Protein AF-A0A939GBF4-F1 (afdb_monomer)

Nearest PDB structures (foldseek):
  7jkl-assembly1_A  TM=5.976E-01  e=1.262E+00  Homo sapiens
  7jlg-assembly2_B  TM=5.966E-01  e=3.418E+00  Homo sapiens
  7jlg-assembly1_A  TM=5.815E-01  e=3.872E+00  Homo sapiens
  7jk1-assembly1_A  TM=5.984E-01  e=4.967E+00  Homo sapiens
  5l2x-assembly1_A  TM=5.940E-01  e=4.667E+00  Homo sapiens

Secondary structure (DSSP, 8-state):
--EEEEE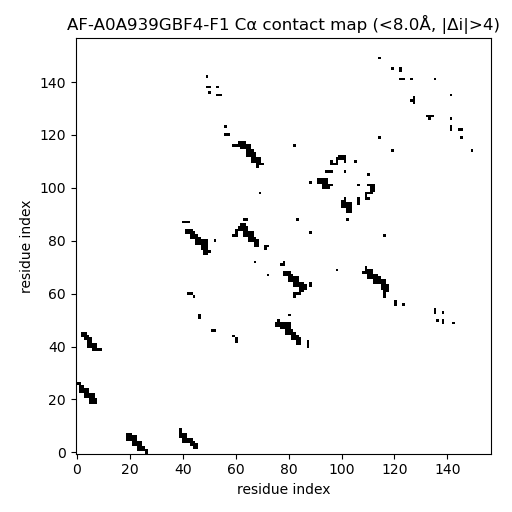--TT--S-SS--PEEEEE-GGG-SS------S-EE-EEEESSHHHHHHTGGGS-SSEEEEEEGGGTTSGGG--EEEEEHHHHHTSPEEEETTEEEEGGGTTTTEEEEEEHHHHHHHHHHHHHH-TT--TT-HHHHHHHHHHHHHHS----

Foldseek 3Di:
DKFWWWFFDPPPPDDPDGDIDTDTDDPPPPPPDDPPDPPGTWPKGKDQALLRCLVCLVVQAPQWFKKWQQVCPVVRRRIMMMTTHPVNQVPFDWDQEPQGIGGPVCRVSSIHTQGGSVVLSVLSCVCCVVCVPDDSVVSVVSVVSSVVCVVVVPPVD

Radius of gyration: 16.72 Å; Cα contacts (8 Å, |Δi|>4): 228; chains: 1; bounding box: 41×35×49 Å

Organism: NCBI:txid2817059

pLDDT: mean 74.26, std 24.25, range [24.97, 96.88]

InterPro domains:
  IPR056133 Domain of unknown function DUF7716 [PF24832] (51-155)

Sequence (157 aa):
MEYTYYLRNSDSQHRVGSIFTILTVLVAAINGAVVQFADNYLIMKRFNNFSSVLQDWESIPVPGRLYIQGDKKDGWQESVFWAVSSKEAKDALFVDGPYGSVPDFLKEERAKSFLETATFQDIIDNKLENNPQLSISEEAVFYNAVLYYLEQDDFED

Structure (mmCIF, N/CA/C/O backbone):
data_AF-A0A939GBF4-F1
#
_entry.id   AF-A0A939GBF4-F1
#
loop_
_atom_site.group_PDB
_atom_site.id
_atom_site.type_symbol
_atom_site.label_atom_id
_atom_site.label_alt_id
_atom_site.label_comp_id
_atom_site.label_asym_id
_atom_site.label_entity_id
_atom_site.label_seq_id
_atom_site.pdbx_PDB_ins_code
_atom_site.Cartn_x
_atom_site.Cartn_y
_atom_site.Cartn_z
_atom_site.occupancy
_atom_site.B_iso_or_equiv
_atom_site.auth_seq_id
_atom_site.auth_comp_id
_atom_site.auth_asym_id
_atom_site.auth_atom_id
_atom_site.pdbx_PDB_model_num
ATOM 1 N N . MET A 1 1 ? -16.815 -4.035 -9.257 1.00 36.22 1 MET A N 1
ATOM 2 C CA . MET A 1 1 ? -15.399 -3.707 -9.015 1.00 36.22 1 MET A CA 1
ATOM 3 C C . MET A 1 1 ? -14.634 -4.120 -10.264 1.00 36.22 1 MET A C 1
ATOM 5 O O . MET A 1 1 ? -14.861 -5.230 -10.721 1.00 36.22 1 MET A O 1
ATOM 9 N N . GLU A 1 2 ? -13.880 -3.223 -10.898 1.00 31.45 2 GLU A N 1
ATOM 10 C CA . GLU A 1 2 ? -13.077 -3.545 -12.090 1.00 31.45 2 GLU A CA 1
ATOM 11 C C . GLU A 1 2 ? -11.645 -3.860 -11.651 1.00 31.45 2 GLU A C 1
ATOM 13 O O . GLU A 1 2 ? -11.066 -3.107 -10.872 1.00 31.45 2 GLU A O 1
ATOM 18 N N . TYR A 1 3 ? -11.086 -4.968 -12.137 1.00 39.53 3 TYR A N 1
ATOM 19 C CA . TYR A 1 3 ? -9.692 -5.337 -11.903 1.00 39.53 3 TYR A CA 1
ATOM 20 C C . TYR A 1 3 ? -8.931 -5.213 -13.223 1.00 39.53 3 TYR A C 1
ATOM 22 O O . TYR A 1 3 ? -9.354 -5.761 -14.245 1.00 39.53 3 TYR A O 1
ATOM 30 N N . THR A 1 4 ? -7.817 -4.484 -13.200 1.00 39.69 4 THR A N 1
ATOM 31 C CA . THR A 1 4 ? -6.942 -4.318 -14.362 1.00 39.69 4 THR A CA 1
ATOM 32 C C . THR A 1 4 ? -5.772 -5.284 -14.247 1.00 39.69 4 THR A C 1
ATOM 34 O O . THR A 1 4 ? -4.901 -5.091 -13.402 1.00 39.69 4 THR A O 1
ATOM 37 N N . TYR A 1 5 ? -5.737 -6.298 -15.108 1.00 43.41 5 TYR A N 1
ATOM 38 C CA . TYR A 1 5 ? -4.624 -7.244 -15.199 1.00 43.41 5 TYR A CA 1
ATOM 39 C C . TYR A 1 5 ? -3.703 -6.858 -16.363 1.00 43.41 5 TYR A C 1
ATOM 41 O O . TYR A 1 5 ? -4.176 -6.443 -17.425 1.00 43.41 5 TYR A O 1
ATOM 49 N N . TYR A 1 6 ? -2.390 -7.018 -16.179 1.00 42.47 6 TYR A N 1
ATOM 50 C CA . TYR A 1 6 ? -1.385 -6.713 -17.202 1.00 42.47 6 TYR A CA 1
ATOM 51 C C . TYR A 1 6 ? -0.669 -7.998 -17.610 1.00 42.47 6 TYR A C 1
ATOM 53 O O . TYR A 1 6 ? -0.145 -8.730 -16.772 1.00 42.47 6 TYR A O 1
ATOM 61 N N . LEU A 1 7 ? -0.648 -8.286 -18.910 1.00 40.38 7 LEU A N 1
ATOM 62 C CA . LEU A 1 7 ? -0.010 -9.489 -19.445 1.00 40.38 7 LEU A CA 1
ATOM 63 C C . LEU A 1 7 ? 1.339 -9.137 -20.054 1.00 40.38 7 LEU A C 1
ATOM 65 O O . LEU A 1 7 ? 1.401 -8.324 -20.979 1.00 40.38 7 LEU A O 1
ATOM 69 N N . ARG A 1 8 ? 2.410 -9.780 -19.578 1.00 37.50 8 ARG A N 1
ATOM 70 C CA . ARG A 1 8 ? 3.714 -9.770 -20.246 1.00 37.50 8 ARG A CA 1
ATOM 71 C C . ARG A 1 8 ? 3.863 -11.072 -21.025 1.00 37.50 8 ARG A C 1
ATOM 73 O O . ARG A 1 8 ? 3.938 -12.145 -20.438 1.00 37.50 8 ARG A O 1
ATOM 80 N N . ASN A 1 9 ? 3.915 -10.982 -22.351 1.00 36.12 9 ASN A N 1
ATOM 81 C CA . ASN A 1 9 ? 4.211 -12.144 -23.183 1.00 36.12 9 ASN A CA 1
ATOM 82 C C . ASN A 1 9 ? 5.708 -12.480 -23.046 1.00 36.12 9 ASN A C 1
ATOM 84 O O . ASN A 1 9 ? 6.559 -11.654 -23.373 1.00 36.12 9 ASN A O 1
ATOM 88 N N . SER A 1 10 ? 6.031 -13.650 -22.497 1.00 37.19 10 SER A N 1
ATOM 89 C CA . SER A 1 10 ? 7.408 -14.066 -22.182 1.00 37.19 10 SER A CA 1
ATOM 90 C C . SER A 1 10 ? 8.164 -14.673 -23.371 1.00 37.19 10 SER A C 1
ATOM 92 O O . SER A 1 10 ? 9.370 -14.878 -23.265 1.00 37.19 10 SER A O 1
ATOM 94 N N . ASP A 1 11 ? 7.515 -14.873 -24.525 1.00 36.12 11 ASP A N 1
ATOM 95 C CA . ASP A 1 11 ? 8.136 -15.552 -25.675 1.00 36.12 11 ASP A CA 1
ATOM 96 C C . ASP A 1 11 ? 8.870 -14.638 -26.674 1.00 36.12 11 ASP A C 1
ATOM 98 O O . ASP A 1 11 ? 9.511 -15.124 -27.607 1.00 36.12 11 ASP A O 1
ATOM 102 N N . SER A 1 12 ? 8.864 -13.313 -26.509 1.00 37.47 12 SER A N 1
ATOM 103 C CA . SER A 1 12 ? 9.605 -12.421 -27.414 1.00 37.47 12 SER A CA 1
ATOM 104 C C . SER A 1 12 ? 10.963 -12.023 -26.835 1.00 37.47 12 SER A C 1
ATOM 106 O O . SER A 1 12 ? 11.168 -10.882 -26.424 1.00 37.47 12 SER A O 1
ATOM 108 N N . GLN A 1 13 ? 11.922 -12.952 -26.861 1.00 35.41 13 GLN A N 1
ATOM 109 C CA . GLN A 1 13 ? 13.336 -12.688 -26.547 1.00 35.41 13 GLN A CA 1
ATOM 110 C C . GLN A 1 13 ? 13.991 -11.631 -27.455 1.00 35.41 13 GLN A C 1
ATOM 112 O O . GLN A 1 13 ? 15.071 -11.152 -27.137 1.00 35.41 13 GLN A O 1
ATOM 117 N N . HIS A 1 14 ? 13.358 -11.185 -28.542 1.00 35.12 14 HIS A N 1
ATOM 118 C CA . HIS A 1 14 ? 13.847 -10.075 -29.358 1.00 35.12 14 HIS A CA 1
ATOM 119 C C . HIS A 1 14 ? 12.693 -9.175 -29.798 1.00 35.12 14 HIS A C 1
ATOM 121 O O . HIS A 1 14 ? 11.963 -9.533 -30.720 1.00 35.12 14 HIS A O 1
ATOM 127 N N . ARG A 1 15 ? 12.568 -7.993 -29.181 1.00 31.81 15 ARG A N 1
ATOM 128 C CA . ARG A 1 15 ? 12.315 -6.698 -29.845 1.00 31.81 15 ARG A CA 1
ATOM 129 C C . ARG A 1 15 ? 12.173 -5.584 -28.808 1.00 31.81 15 ARG A C 1
ATOM 131 O O . ARG A 1 15 ? 11.476 -5.714 -27.812 1.00 31.81 15 ARG A O 1
ATOM 138 N N . VAL A 1 16 ? 12.877 -4.492 -29.080 1.00 36.47 16 VAL A N 1
ATOM 139 C CA . VAL A 1 16 ? 12.806 -3.211 -28.376 1.00 36.47 16 VAL A CA 1
ATOM 140 C C . VAL A 1 16 ? 11.360 -2.702 -28.420 1.00 36.47 16 VAL A C 1
ATOM 142 O O . VAL A 1 16 ? 10.804 -2.562 -29.508 1.00 36.47 16 VAL A O 1
ATOM 145 N N . GLY A 1 17 ? 10.774 -2.441 -27.249 1.00 37.38 17 GLY A N 1
ATOM 146 C CA . GLY A 1 17 ? 9.418 -1.905 -27.083 1.00 37.38 17 GLY A CA 1
ATOM 147 C C . GLY A 1 17 ? 8.448 -2.913 -26.462 1.00 37.38 17 GLY A C 1
ATOM 148 O O . GLY A 1 17 ? 7.793 -3.671 -27.171 1.00 37.38 17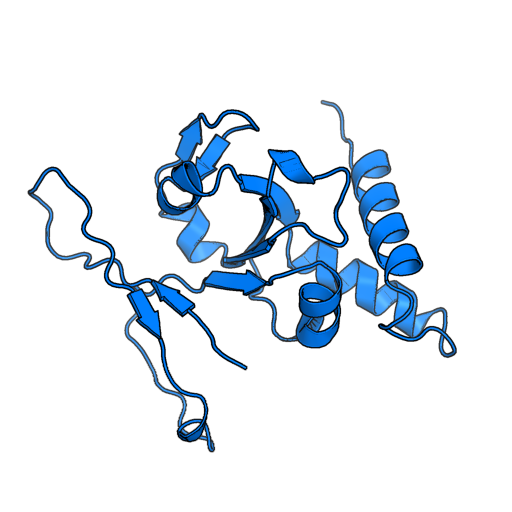 GLY A O 1
ATOM 149 N N . SER A 1 18 ? 8.340 -2.911 -25.132 1.00 37.00 18 SER A N 1
ATOM 150 C CA . SER A 1 18 ? 7.356 -3.710 -24.395 1.00 37.00 18 SER A CA 1
ATOM 151 C C . SER A 1 18 ? 5.947 -3.174 -24.666 1.00 37.00 18 SER A C 1
ATOM 153 O O . SER A 1 18 ? 5.582 -2.105 -24.183 1.00 37.00 18 SER A O 1
ATOM 155 N N . ILE A 1 19 ? 5.148 -3.896 -25.454 1.00 35.38 19 ILE A N 1
ATOM 156 C CA . ILE A 1 19 ? 3.727 -3.582 -25.648 1.00 35.38 19 ILE A CA 1
ATOM 157 C C . ILE A 1 19 ? 2.949 -4.251 -24.511 1.00 35.38 19 ILE A C 1
ATOM 159 O O . ILE A 1 19 ? 2.792 -5.471 -24.493 1.00 35.38 19 ILE A O 1
ATOM 163 N N . PHE A 1 20 ? 2.463 -3.456 -23.560 1.00 36.34 20 PHE A N 1
ATOM 164 C CA . PHE A 1 20 ? 1.531 -3.912 -22.531 1.00 36.34 20 PHE A CA 1
ATOM 165 C C . PHE A 1 20 ? 0.116 -3.948 -23.121 1.00 36.34 20 PHE A C 1
ATOM 167 O O . PHE A 1 20 ? -0.365 -2.943 -23.641 1.00 36.34 20 PHE A O 1
ATOM 174 N N . THR A 1 21 ? -0.562 -5.097 -23.054 1.00 36.19 21 THR A N 1
ATOM 175 C CA . THR A 1 21 ? -1.998 -5.180 -23.369 1.00 36.19 21 THR A CA 1
ATOM 176 C C . THR A 1 21 ? -2.777 -5.129 -22.061 1.00 36.19 21 THR A C 1
ATOM 178 O O . THR A 1 21 ? -2.602 -5.997 -21.206 1.00 36.19 21 THR A O 1
ATOM 181 N N . ILE A 1 22 ? -3.614 -4.103 -21.902 1.00 38.69 22 ILE A N 1
ATOM 182 C CA . ILE A 1 22 ? -4.530 -3.957 -20.768 1.00 38.69 22 ILE A CA 1
ATOM 183 C C . ILE A 1 22 ? -5.759 -4.824 -21.051 1.00 38.69 22 ILE A C 1
ATOM 185 O O . ILE A 1 22 ? -6.450 -4.593 -22.044 1.00 38.69 22 ILE A O 1
ATOM 189 N N . LEU A 1 23 ? -6.042 -5.811 -20.196 1.00 38.62 23 LEU A N 1
ATOM 190 C CA . LEU A 1 23 ? -7.295 -6.564 -20.250 1.00 38.62 23 LEU A CA 1
ATOM 191 C C . LEU A 1 23 ? -8.164 -6.171 -19.047 1.00 38.62 23 LEU A C 1
ATOM 193 O O . LEU A 1 23 ? -7.882 -6.551 -17.911 1.00 38.62 23 LEU A O 1
ATOM 197 N N . THR A 1 24 ? -9.227 -5.405 -19.295 1.00 37.38 24 THR A N 1
ATOM 198 C CA . THR A 1 24 ? -10.281 -5.145 -18.304 1.00 37.38 24 THR A CA 1
ATOM 199 C C . THR A 1 24 ? -11.251 -6.325 -18.324 1.00 37.38 24 THR A C 1
ATOM 201 O O . THR A 1 24 ? -11.947 -6.526 -19.319 1.00 37.38 24 THR A O 1
ATOM 204 N N . VAL A 1 25 ? -11.301 -7.132 -17.259 1.00 38.69 25 VAL A N 1
ATOM 205 C CA . VAL A 1 25 ? -12.256 -8.253 -17.163 1.00 38.69 25 VAL A CA 1
ATOM 206 C C . VAL A 1 25 ? -13.430 -7.864 -16.263 1.00 38.69 25 VAL A C 1
ATOM 208 O O . VAL A 1 25 ? -13.249 -7.481 -15.109 1.00 38.69 25 VAL A O 1
ATOM 211 N N . LEU A 1 26 ? -14.651 -7.977 -16.795 1.00 30.48 26 LEU A N 1
ATOM 212 C CA . LEU A 1 26 ? -15.905 -7.784 -16.061 1.00 30.48 26 LEU A CA 1
ATOM 213 C C . LEU A 1 26 ? -16.159 -8.974 -15.111 1.00 30.48 26 LEU A C 1
ATOM 215 O O . LEU A 1 26 ? -16.234 -10.122 -15.543 1.00 30.48 26 LEU A O 1
ATOM 219 N N . VAL A 1 27 ? -16.352 -8.683 -13.819 1.00 36.34 27 VAL A N 1
ATOM 220 C CA . VAL A 1 27 ? -16.465 -9.640 -12.687 1.00 36.34 27 VAL A CA 1
ATOM 221 C C . VAL A 1 27 ? -17.656 -10.616 -12.756 1.00 36.34 27 VAL A C 1
ATOM 223 O O . VAL A 1 27 ? -17.726 -11.559 -11.974 1.00 36.34 27 VAL A O 1
ATOM 226 N N . ALA A 1 28 ? -18.571 -10.492 -13.719 1.00 30.67 28 ALA A N 1
ATOM 227 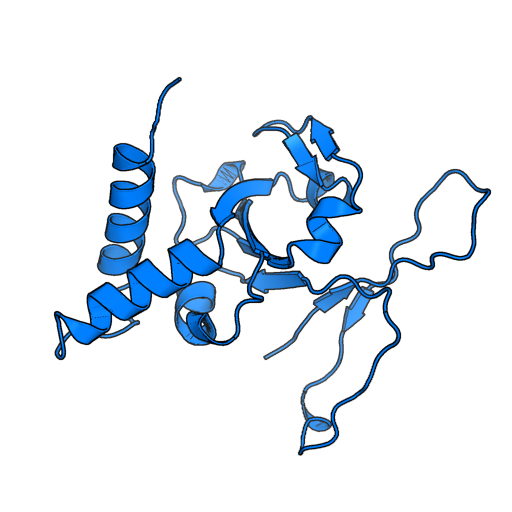C CA . ALA A 1 28 ? -19.750 -11.364 -13.796 1.00 30.67 28 ALA A CA 1
ATOM 228 C C . ALA A 1 28 ? -19.447 -12.862 -14.053 1.00 30.67 28 ALA A C 1
ATOM 230 O O . ALA A 1 28 ? -20.351 -13.684 -13.935 1.00 30.67 28 ALA A O 1
ATOM 231 N N . ALA A 1 29 ? -18.206 -13.243 -14.378 1.00 33.75 29 ALA A N 1
ATOM 232 C CA . ALA A 1 29 ? -17.833 -14.636 -14.646 1.00 33.75 29 ALA A CA 1
ATOM 233 C C . ALA A 1 29 ? -17.214 -15.389 -13.448 1.00 33.75 29 ALA A C 1
ATOM 235 O O . ALA A 1 29 ? -16.940 -16.582 -13.565 1.00 33.75 29 ALA A O 1
ATOM 236 N N . ILE A 1 30 ? -17.001 -14.745 -12.294 1.00 38.72 30 ILE A N 1
ATOM 237 C CA . ILE A 1 30 ? -16.259 -15.342 -11.165 1.00 38.72 30 ILE A CA 1
ATOM 238 C C . ILE A 1 30 ? -17.215 -16.018 -10.166 1.00 38.72 30 ILE A C 1
ATOM 240 O O . ILE A 1 30 ? -17.169 -15.778 -8.967 1.00 38.72 30 ILE A O 1
ATOM 244 N N . ASN A 1 31 ? -18.100 -16.887 -10.656 1.00 31.42 31 ASN A N 1
ATOM 245 C CA . ASN A 1 31 ? -18.803 -17.853 -9.806 1.00 31.42 31 ASN A CA 1
ATOM 246 C C . ASN A 1 31 ? -18.044 -19.187 -9.832 1.00 31.42 31 ASN A C 1
ATOM 248 O O . ASN A 1 31 ? -18.433 -20.133 -10.513 1.00 31.42 31 ASN A O 1
ATOM 252 N N . GLY A 1 32 ? -16.940 -19.249 -9.085 1.00 31.09 32 GLY A N 1
ATOM 253 C CA . GLY A 1 32 ? -16.358 -20.514 -8.618 1.00 31.09 32 GLY A CA 1
ATOM 254 C C . GLY A 1 32 ? -15.443 -21.289 -9.573 1.00 31.09 32 GLY A C 1
ATOM 255 O O . GLY A 1 32 ? -14.922 -22.325 -9.170 1.00 31.09 32 GLY A O 1
ATOM 256 N N . ALA A 1 33 ? -15.183 -20.817 -10.792 1.00 24.97 33 ALA A N 1
ATOM 257 C CA . ALA A 1 33 ? -14.165 -21.421 -11.648 1.00 24.97 33 ALA A CA 1
ATOM 258 C C . ALA A 1 33 ? -12.850 -20.655 -11.488 1.00 24.97 33 ALA A C 1
ATOM 260 O O . ALA A 1 33 ? -12.666 -19.584 -12.061 1.00 24.97 33 ALA A O 1
ATOM 261 N N . VAL A 1 34 ? -11.954 -21.221 -10.679 1.00 32.50 34 VAL A N 1
ATOM 262 C CA . VAL A 1 34 ? -10.519 -20.929 -10.682 1.00 32.50 34 VAL A CA 1
ATOM 263 C C . VAL A 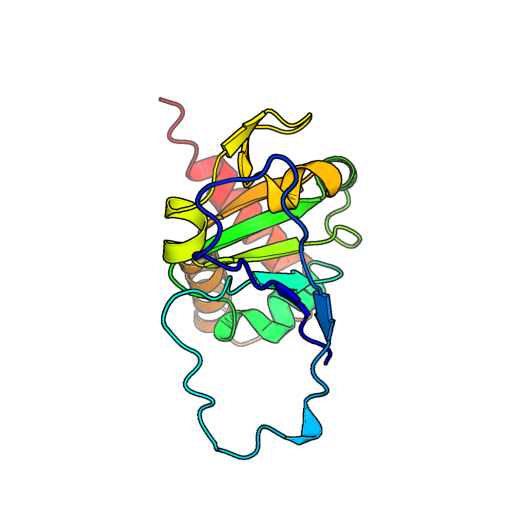1 34 ? -10.065 -20.855 -12.134 1.00 32.50 34 VAL A C 1
ATOM 265 O O . VAL A 1 34 ? -9.953 -21.884 -12.802 1.00 32.50 34 VAL A O 1
ATOM 268 N N . VAL A 1 35 ? -9.837 -19.650 -12.653 1.00 34.34 35 VAL A N 1
ATOM 269 C CA . VAL A 1 35 ? -9.181 -19.539 -13.946 1.00 34.34 35 VAL A CA 1
ATOM 270 C C . VAL A 1 35 ? -7.696 -19.674 -13.673 1.00 34.34 35 VAL A C 1
ATOM 272 O O . VAL A 1 35 ? -7.014 -18.745 -13.248 1.00 34.34 35 VAL A O 1
ATOM 275 N N . GLN A 1 36 ? -7.238 -20.910 -13.829 1.00 34.59 36 GLN A N 1
ATOM 276 C CA . GLN A 1 36 ? -5.843 -21.302 -13.802 1.00 34.59 36 GLN A CA 1
ATOM 277 C C . GLN A 1 36 ? -5.160 -20.665 -15.021 1.00 34.59 36 GLN A C 1
ATOM 279 O O . GLN A 1 36 ? -5.108 -21.248 -16.102 1.00 34.59 36 GLN A O 1
ATOM 284 N N . PHE A 1 37 ? -4.717 -19.418 -14.882 1.00 41.25 37 PHE A N 1
ATOM 285 C CA . PHE A 1 37 ? -3.901 -18.754 -15.892 1.00 41.25 37 PHE A CA 1
ATOM 286 C C . PHE A 1 37 ? -2.437 -19.157 -15.676 1.00 41.25 37 PHE A C 1
ATOM 288 O O . PHE A 1 37 ? -1.959 -19.171 -14.545 1.00 41.25 37 PHE A O 1
ATOM 295 N N . ALA A 1 38 ? -1.764 -19.553 -16.761 1.00 36.06 38 ALA A N 1
ATOM 296 C CA . ALA A 1 38 ? -0.383 -20.040 -16.790 1.00 36.06 38 ALA A CA 1
ATOM 297 C C . ALA A 1 38 ? 0.600 -19.134 -16.017 1.00 36.06 38 ALA A C 1
ATOM 299 O O . ALA A 1 38 ? 0.342 -17.950 -15.855 1.00 36.06 38 ALA A O 1
ATOM 300 N N . ASP A 1 39 ? 1.745 -19.671 -15.594 1.00 43.09 39 ASP A N 1
ATOM 301 C CA . ASP A 1 39 ? 2.665 -19.134 -14.571 1.00 43.09 39 ASP A CA 1
ATOM 302 C C . ASP A 1 39 ? 3.274 -17.716 -14.768 1.00 43.09 39 ASP A C 1
ATOM 304 O O . ASP A 1 39 ? 4.139 -17.332 -13.979 1.00 43.09 39 ASP A O 1
ATOM 308 N N . ASN A 1 40 ? 2.835 -16.920 -15.752 1.00 47.59 40 ASN A N 1
ATOM 309 C CA . ASN A 1 40 ? 3.503 -15.701 -16.241 1.00 47.59 40 ASN A CA 1
ATOM 310 C C . ASN A 1 40 ? 2.624 -14.422 -16.261 1.00 47.59 40 ASN A C 1
ATOM 312 O O . ASN A 1 40 ? 2.839 -13.541 -17.096 1.00 47.59 40 ASN A O 1
ATOM 316 N N . TYR A 1 41 ? 1.620 -14.296 -15.389 1.00 53.38 41 TYR A N 1
ATOM 317 C CA . TYR A 1 41 ? 0.733 -13.120 -15.341 1.00 53.38 41 TYR A CA 1
ATOM 318 C C . TYR A 1 41 ? 1.159 -12.165 -14.216 1.00 53.38 41 TYR A C 1
ATOM 320 O O . TYR A 1 41 ? 1.360 -12.609 -13.091 1.00 53.38 41 TYR A O 1
ATOM 328 N N . LEU A 1 42 ? 1.250 -10.854 -14.496 1.00 54.72 42 LEU A N 1
ATOM 329 C CA . LEU A 1 42 ? 1.429 -9.849 -13.443 1.00 54.72 42 LEU A CA 1
ATOM 330 C C . LEU A 1 42 ? 0.147 -9.791 -12.603 1.00 54.72 42 LEU A C 1
ATOM 332 O O . LEU A 1 42 ? -0.890 -9.345 -13.102 1.00 54.72 42 LEU A O 1
ATOM 336 N N . ILE A 1 43 ? 0.206 -10.188 -11.330 1.00 72.56 43 ILE A N 1
ATOM 337 C CA . ILE A 1 43 ? -0.874 -9.910 -10.380 1.00 72.56 43 ILE A CA 1
ATOM 338 C C . ILE A 1 43 ? -0.631 -8.507 -9.823 1.00 72.56 43 ILE A C 1
ATOM 340 O O . ILE A 1 43 ? 0.150 -8.295 -8.895 1.00 72.56 43 ILE A O 1
ATOM 344 N N . MET A 1 44 ? -1.301 -7.531 -10.433 1.00 81.44 44 MET A N 1
ATOM 345 C CA . MET A 1 44 ? -1.345 -6.160 -9.946 1.00 81.44 44 MET A CA 1
ATOM 346 C C . MET A 1 44 ? -2.790 -5.735 -9.721 1.00 81.44 44 MET A C 1
ATOM 348 O O . MET A 1 44 ? -3.655 -5.976 -10.561 1.00 81.44 44 MET A O 1
ATOM 352 N N . LYS A 1 45 ? -3.045 -5.062 -8.601 1.00 85.81 45 LYS A N 1
ATOM 353 C CA . LYS A 1 45 ? -4.338 -4.455 -8.293 1.00 85.81 45 LYS A CA 1
ATOM 354 C C . LYS A 1 45 ? -4.164 -2.958 -8.099 1.00 85.81 45 LYS A C 1
ATOM 356 O O . LYS A 1 45 ? -3.355 -2.533 -7.280 1.00 85.81 45 LYS A O 1
ATOM 361 N N . ARG A 1 46 ? -4.914 -2.166 -8.864 1.00 88.31 46 ARG A N 1
ATOM 362 C CA . ARG A 1 46 ? -4.928 -0.703 -8.766 1.00 88.31 46 ARG A CA 1
ATOM 363 C C . ARG A 1 46 ? -6.103 -0.249 -7.905 1.00 88.31 46 ARG A C 1
ATOM 365 O O . ARG A 1 46 ? -7.224 -0.713 -8.092 1.00 88.31 46 ARG A O 1
ATOM 372 N N . PHE A 1 47 ? -5.844 0.711 -7.034 1.00 89.88 47 PHE A N 1
ATOM 373 C CA . PHE A 1 47 ? -6.799 1.320 -6.118 1.00 89.88 47 PHE A CA 1
ATOM 374 C C . PHE A 1 47 ? -6.817 2.827 -6.345 1.00 89.88 47 PHE A C 1
ATOM 376 O O . PHE A 1 47 ? -5.773 3.438 -6.562 1.00 89.88 47 PHE A O 1
ATOM 383 N N . ASN A 1 48 ? -7.996 3.441 -6.318 1.00 89.50 48 ASN A N 1
ATOM 384 C CA . ASN A 1 48 ? -8.127 4.873 -6.610 1.00 89.50 48 ASN A CA 1
ATOM 385 C C . ASN A 1 48 ? -7.762 5.765 -5.417 1.00 89.50 48 ASN A C 1
ATOM 387 O O . ASN A 1 48 ? -7.538 6.956 -5.606 1.00 89.50 48 ASN A O 1
ATOM 391 N N . ASN A 1 49 ? -7.774 5.197 -4.213 1.00 90.62 49 ASN A N 1
ATOM 392 C CA . ASN A 1 49 ? -7.514 5.869 -2.946 1.00 90.62 49 ASN A CA 1
ATOM 393 C C . ASN A 1 49 ? -7.259 4.846 -1.837 1.00 90.62 49 ASN A C 1
ATOM 395 O O . ASN A 1 49 ? -7.530 3.652 -2.003 1.00 90.62 49 ASN A O 1
ATOM 399 N N . PHE A 1 50 ? -6.794 5.332 -0.688 1.00 94.94 50 PHE A N 1
ATOM 400 C CA . PHE A 1 50 ? -6.532 4.500 0.481 1.00 94.94 50 PHE A CA 1
ATOM 401 C C . PHE A 1 50 ? -7.785 3.782 1.003 1.00 94.94 50 PHE A C 1
ATOM 403 O O . PHE A 1 50 ? -7.701 2.608 1.344 1.00 94.94 50 PHE A O 1
ATOM 410 N N . SER A 1 51 ? -8.959 4.426 0.966 1.00 94.25 51 SER A N 1
ATOM 411 C CA . SER A 1 51 ? -10.247 3.798 1.308 1.00 94.25 51 SER A CA 1
ATOM 412 C C . SER A 1 51 ? -10.470 2.480 0.566 1.00 94.25 51 SER A C 1
ATOM 414 O O . SER A 1 51 ? -10.817 1.466 1.165 1.00 94.25 51 SER A O 1
ATOM 416 N N . SER A 1 52 ? -10.216 2.472 -0.747 1.00 92.88 52 SER A N 1
ATOM 417 C CA . SER A 1 52 ? -10.357 1.269 -1.569 1.00 92.88 52 SER A CA 1
ATOM 418 C C . SER A 1 52 ? -9.274 0.221 -1.303 1.00 92.88 52 SER A C 1
ATOM 420 O O . SER A 1 52 ? -9.543 -0.960 -1.486 1.00 92.88 52 SER A O 1
ATOM 422 N N . VAL A 1 53 ? -8.079 0.625 -0.849 1.00 94.19 53 VAL A N 1
ATOM 423 C CA . VAL A 1 53 ? -7.049 -0.319 -0.376 1.00 94.19 53 VAL A CA 1
ATOM 424 C C . VAL A 1 53 ? -7.522 -0.995 0.905 1.00 94.19 53 VAL A C 1
ATOM 426 O O . VAL A 1 53 ? -7.432 -2.215 1.006 1.00 94.19 53 VAL A O 1
ATOM 429 N N . LEU A 1 54 ? -8.053 -0.210 1.852 1.00 95.50 54 LEU A N 1
ATOM 430 C CA . LEU A 1 54 ? -8.616 -0.724 3.093 1.00 95.50 54 LEU A CA 1
ATOM 431 C C . LEU A 1 54 ? -9.764 -1.670 2.790 1.00 95.50 54 LEU A C 1
ATOM 433 O O . LEU A 1 54 ? -9.613 -2.837 3.058 1.00 95.50 54 LEU A O 1
ATOM 437 N N . GLN A 1 55 ? -10.851 -1.253 2.147 1.00 94.06 55 GLN A N 1
ATOM 438 C CA . GLN A 1 55 ? -12.033 -2.110 1.915 1.00 94.06 55 GLN A CA 1
ATOM 439 C C . GLN A 1 55 ? -11.740 -3.515 1.357 1.00 94.06 55 GLN A C 1
ATOM 441 O O . GLN A 1 55 ? -12.530 -4.431 1.561 1.00 94.06 55 GLN A O 1
ATOM 446 N N . ASP A 1 56 ? -10.605 -3.673 0.683 1.00 92.12 56 ASP A N 1
ATOM 447 C CA . ASP A 1 56 ? -10.165 -4.892 0.035 1.00 92.12 56 ASP A CA 1
ATOM 448 C C . ASP A 1 56 ? -8.871 -5.493 0.632 1.00 92.12 56 ASP A C 1
ATOM 450 O O . ASP A 1 56 ? -8.240 -6.312 -0.050 1.00 92.12 56 ASP A O 1
ATOM 454 N N . TRP A 1 57 ? -8.446 -5.105 1.847 1.00 93.44 57 TRP A N 1
ATOM 455 C CA . TRP A 1 57 ? -7.112 -5.419 2.396 1.00 93.44 57 TRP A CA 1
ATOM 456 C C . TRP A 1 57 ? -6.808 -6.923 2.391 1.00 93.44 57 TRP A C 1
ATOM 458 O O . TRP A 1 57 ? -5.720 -7.315 1.974 1.00 93.44 57 TRP A O 1
ATOM 468 N N . GLU A 1 58 ? -7.786 -7.770 2.722 1.00 90.62 58 GLU A N 1
ATOM 469 C CA . GLU A 1 58 ? -7.664 -9.241 2.730 1.00 90.62 58 GLU A CA 1
ATOM 470 C C . GLU A 1 58 ? -7.388 -9.836 1.338 1.00 90.62 58 GLU A C 1
ATOM 472 O O . GLU A 1 58 ? -6.788 -10.900 1.201 1.00 90.62 58 GLU A O 1
ATOM 477 N N . SER A 1 59 ? -7.824 -9.149 0.278 1.00 86.25 59 SER A N 1
ATOM 478 C CA . SER A 1 59 ? -7.675 -9.600 -1.114 1.00 86.25 59 SER A CA 1
ATOM 479 C C . SER A 1 59 ? -6.392 -9.103 -1.785 1.00 86.25 59 SER A C 1
ATOM 481 O O . SER A 1 59 ? -6.153 -9.391 -2.963 1.00 86.25 59 SER A O 1
ATOM 483 N N . ILE A 1 60 ? -5.590 -8.306 -1.077 1.00 87.69 60 ILE A N 1
ATOM 484 C CA . ILE A 1 60 ? -4.310 -7.808 -1.577 1.00 87.69 60 ILE A CA 1
ATOM 485 C C . ILE A 1 60 ? -3.353 -8.998 -1.762 1.00 87.69 60 ILE A C 1
ATOM 487 O O . ILE A 1 60 ? -3.270 -9.859 -0.888 1.00 87.69 60 ILE A O 1
ATOM 491 N N . PRO A 1 61 ? -2.618 -9.079 -2.888 1.00 83.75 61 PRO A N 1
ATOM 492 C CA . PRO A 1 61 ? -1.681 -10.170 -3.115 1.00 83.75 61 PRO A CA 1
ATOM 493 C C . PRO A 1 61 ? -0.576 -10.205 -2.052 1.00 83.75 61 PRO A C 1
ATOM 495 O O . PRO A 1 61 ? 0.143 -9.222 -1.855 1.00 83.75 61 PRO A O 1
ATOM 498 N N . VAL A 1 62 ? -0.398 -11.368 -1.426 1.00 84.19 62 VAL A N 1
ATOM 499 C CA . VAL A 1 62 ? 0.678 -11.656 -0.470 1.00 84.19 62 VAL A CA 1
ATOM 500 C C . VAL A 1 62 ? 1.433 -12.917 -0.921 1.00 84.19 62 VAL A C 1
ATOM 502 O O . VAL A 1 62 ? 0.794 -13.922 -1.237 1.00 84.19 62 VAL A O 1
ATOM 505 N N . PRO A 1 63 ? 2.780 -12.905 -0.961 1.00 89.62 63 PRO A N 1
ATOM 506 C CA . PRO A 1 63 ? 3.651 -11.761 -0.691 1.00 89.62 63 PRO A CA 1
ATOM 507 C C . PRO A 1 63 ? 3.583 -10.727 -1.827 1.00 89.62 63 PRO A C 1
ATOM 509 O O . PRO A 1 63 ? 3.302 -11.074 -2.978 1.00 89.62 63 PRO A O 1
ATOM 512 N N . GLY A 1 64 ? 3.839 -9.460 -1.513 1.00 90.62 64 GLY A N 1
ATOM 513 C CA . GLY A 1 64 ? 3.787 -8.359 -2.468 1.00 90.62 64 GLY A CA 1
ATOM 514 C C . GLY A 1 64 ? 4.226 -7.027 -1.877 1.00 90.62 64 GLY A C 1
ATOM 515 O O . GLY A 1 64 ? 4.555 -6.928 -0.701 1.00 90.62 64 GLY A O 1
ATOM 516 N N . ARG A 1 65 ? 4.189 -5.980 -2.701 1.00 92.75 65 ARG A N 1
ATOM 517 C CA . ARG A 1 65 ? 4.486 -4.601 -2.316 1.00 92.75 65 ARG A CA 1
ATOM 518 C C . ARG A 1 65 ? 3.382 -3.658 -2.779 1.00 92.75 65 ARG A C 1
ATOM 520 O O . ARG A 1 65 ? 2.900 -3.744 -3.910 1.00 92.75 65 ARG A O 1
ATOM 527 N N . LEU A 1 66 ? 2.995 -2.752 -1.891 1.00 94.69 66 LEU A N 1
ATOM 528 C CA . LEU A 1 66 ? 2.170 -1.593 -2.183 1.00 94.69 66 LEU A CA 1
ATOM 529 C C . LEU A 1 66 ? 3.043 -0.444 -2.673 1.00 94.69 66 LEU A C 1
ATOM 531 O O . LEU A 1 66 ? 4.097 -0.138 -2.111 1.00 94.69 66 LEU A O 1
ATOM 535 N N . TYR A 1 67 ? 2.546 0.231 -3.696 1.00 94.31 67 TYR A N 1
ATOM 536 C CA . TYR A 1 67 ? 3.073 1.473 -4.228 1.00 94.31 67 TYR A CA 1
ATOM 537 C C . TYR A 1 67 ? 1.998 2.551 -4.128 1.00 94.31 67 TYR A C 1
ATOM 539 O O . TYR A 1 67 ? 0.810 2.254 -4.251 1.00 94.31 67 TYR A O 1
ATOM 547 N N . ILE A 1 68 ? 2.422 3.796 -3.941 1.00 95.69 68 ILE A N 1
ATOM 548 C CA . ILE A 1 68 ? 1.569 4.986 -3.864 1.00 95.69 68 ILE A CA 1
ATOM 549 C C . ILE A 1 68 ? 1.969 5.980 -4.954 1.00 95.69 68 ILE A C 1
ATOM 551 O O . ILE A 1 68 ? 3.135 6.052 -5.342 1.00 95.69 68 ILE A O 1
ATOM 555 N N . GLN A 1 69 ? 1.020 6.765 -5.450 1.00 94.56 69 GLN A N 1
ATOM 556 C CA . GLN A 1 69 ? 1.294 7.856 -6.377 1.00 94.56 69 GLN A CA 1
ATOM 557 C C . GLN A 1 69 ? 2.212 8.898 -5.712 1.00 94.56 69 GLN A C 1
ATOM 559 O O . GLN A 1 69 ? 1.835 9.556 -4.741 1.00 94.56 69 GLN A O 1
ATOM 564 N N . GLY A 1 70 ? 3.433 9.052 -6.229 1.00 88.81 70 GLY A N 1
ATOM 565 C CA . GLY A 1 70 ? 4.505 9.759 -5.529 1.00 88.81 70 GLY A CA 1
ATOM 566 C C . GLY A 1 70 ? 4.270 11.260 -5.358 1.00 88.81 70 GLY A C 1
ATOM 567 O O . GLY A 1 70 ? 4.582 11.806 -4.300 1.00 88.81 70 GLY A O 1
ATOM 568 N N . ASP A 1 71 ? 3.670 11.928 -6.347 1.00 88.31 71 ASP A N 1
ATOM 569 C CA . ASP A 1 71 ? 3.327 13.357 -6.286 1.00 88.31 71 ASP A CA 1
ATOM 570 C C . ASP A 1 71 ? 2.180 13.665 -5.320 1.00 88.31 71 ASP A C 1
ATOM 572 O O . ASP A 1 71 ? 2.042 14.805 -4.878 1.00 88.31 71 ASP A O 1
ATOM 576 N N . LYS A 1 72 ? 1.387 12.653 -4.961 1.00 86.94 72 LYS A N 1
ATOM 577 C CA . LYS A 1 72 ? 0.244 12.788 -4.059 1.00 86.94 72 LYS A CA 1
ATOM 578 C C . LYS A 1 72 ? 0.441 12.119 -2.707 1.00 86.94 72 LYS A C 1
ATOM 580 O O . LYS A 1 72 ? -0.492 12.139 -1.918 1.00 86.94 72 LYS A O 1
ATOM 585 N N . LYS A 1 73 ? 1.631 11.599 -2.389 1.00 82.25 73 LYS A N 1
ATOM 586 C CA . LYS A 1 73 ? 1.869 10.818 -1.160 1.00 82.25 73 LYS A CA 1
ATOM 587 C C . LYS A 1 73 ? 1.362 11.490 0.130 1.00 82.25 73 LYS A C 1
ATOM 589 O O . LYS A 1 73 ? 0.894 10.807 1.031 1.00 82.25 73 LYS A O 1
ATOM 594 N N . ASP A 1 74 ? 1.437 12.821 0.205 1.00 84.62 74 ASP A N 1
ATOM 595 C CA . ASP A 1 74 ? 1.002 13.599 1.374 1.00 84.62 74 ASP A CA 1
ATOM 596 C C . ASP A 1 74 ? -0.522 13.865 1.368 1.00 84.62 74 ASP A C 1
ATOM 598 O O . ASP A 1 74 ? -1.114 14.117 2.413 1.00 84.62 74 ASP A O 1
ATOM 602 N N . GLY A 1 75 ? -1.170 13.745 0.204 1.00 88.94 75 GLY A N 1
ATOM 603 C CA . GLY A 1 75 ? -2.622 13.697 -0.007 1.00 88.94 75 GLY A CA 1
ATOM 604 C C . GLY A 1 75 ? -3.100 12.268 -0.291 1.00 88.94 75 GLY A C 1
ATOM 605 O O . GLY A 1 75 ? -3.692 11.980 -1.335 1.00 88.94 75 GLY A O 1
ATOM 606 N N . TRP A 1 76 ? -2.794 11.347 0.621 1.00 87.06 76 TRP A N 1
ATOM 607 C CA . TRP A 1 76 ? -3.055 9.907 0.497 1.00 87.06 76 TRP A CA 1
ATOM 608 C C . TRP A 1 76 ? -4.529 9.549 0.253 1.00 87.06 76 TRP A C 1
ATOM 610 O O . TRP A 1 76 ? -4.820 8.535 -0.383 1.00 87.06 76 TRP A O 1
ATOM 620 N N . GLN A 1 77 ? -5.464 10.400 0.684 1.00 91.25 77 GLN A N 1
ATOM 621 C CA . GLN A 1 77 ? -6.904 10.233 0.458 1.00 91.25 77 GLN A CA 1
ATOM 622 C C . GLN A 1 77 ? -7.266 10.233 -1.034 1.00 91.25 77 GLN A C 1
ATOM 624 O O . GLN A 1 77 ? -8.251 9.621 -1.435 1.00 91.25 77 GLN A O 1
ATOM 629 N N . GLU A 1 78 ? -6.469 10.908 -1.863 1.00 89.44 78 GLU A N 1
ATOM 630 C CA . GLU A 1 78 ? -6.678 11.032 -3.311 1.00 89.44 78 GLU A CA 1
ATOM 631 C C . GLU A 1 78 ? -5.565 10.360 -4.129 1.00 89.44 78 GLU A C 1
ATOM 633 O O . GLU A 1 78 ? -5.503 10.508 -5.356 1.00 89.44 78 GLU A O 1
ATOM 638 N N . SER A 1 79 ? -4.650 9.665 -3.451 1.00 93.56 79 SER A N 1
ATOM 639 C CA . SER A 1 79 ? -3.538 8.973 -4.090 1.00 93.56 79 SER A CA 1
ATOM 640 C C . SER A 1 79 ? -3.985 7.661 -4.699 1.00 93.56 79 SER A C 1
ATOM 642 O O . SER A 1 79 ? -4.671 6.867 -4.064 1.00 93.56 79 SER A O 1
ATOM 644 N N . VAL A 1 80 ? -3.517 7.383 -5.909 1.00 93.50 80 VAL A N 1
ATOM 645 C CA . VAL A 1 80 ? -3.644 6.050 -6.495 1.00 93.50 80 VAL A CA 1
ATOM 646 C C . VAL A 1 80 ? -2.654 5.106 -5.813 1.00 93.50 80 VAL A C 1
ATOM 648 O O . VAL A 1 80 ? -1.525 5.502 -5.513 1.00 93.50 80 VAL A O 1
ATOM 651 N N . PHE A 1 81 ? -3.070 3.861 -5.589 1.00 94.31 81 PHE A N 1
ATOM 652 C CA . PHE A 1 81 ? -2.204 2.800 -5.082 1.00 94.31 81 PHE A CA 1
ATOM 653 C C . PHE A 1 81 ? -2.161 1.614 -6.041 1.00 94.31 81 PHE A C 1
ATOM 655 O O . PHE A 1 81 ? -3.118 1.345 -6.772 1.00 94.31 81 PHE A O 1
ATOM 662 N N . TRP A 1 82 ? -1.062 0.868 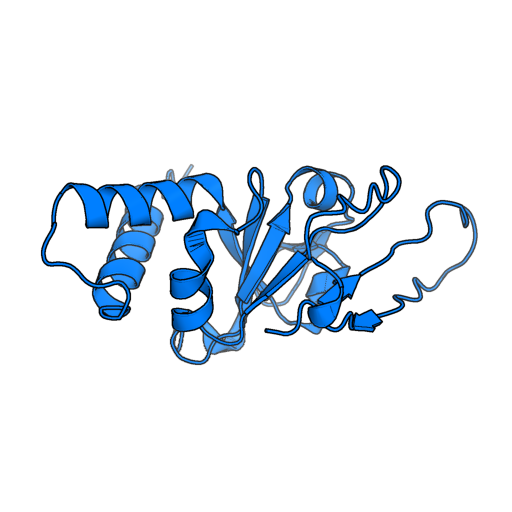-5.990 1.00 93.56 82 TRP A N 1
ATOM 663 C CA . TRP A 1 82 ? -0.883 -0.384 -6.717 1.00 93.56 82 TRP A CA 1
ATOM 664 C C . TRP A 1 82 ? -0.349 -1.449 -5.770 1.00 93.56 82 TRP A C 1
ATOM 666 O O . TRP A 1 82 ? 0.713 -1.267 -5.185 1.00 93.56 82 TRP A O 1
ATOM 676 N N . ALA A 1 83 ? -1.058 -2.564 -5.632 1.00 90.44 83 ALA A N 1
ATOM 677 C CA . ALA A 1 83 ? -0.529 -3.766 -5.002 1.00 90.44 83 ALA A CA 1
ATOM 678 C C . ALA A 1 83 ? 0.038 -4.684 -6.076 1.00 90.44 83 ALA A C 1
ATOM 680 O O . ALA A 1 83 ? -0.686 -5.053 -6.999 1.00 90.44 83 ALA A O 1
ATOM 681 N N . VAL A 1 84 ? 1.305 -5.056 -5.947 1.00 87.06 84 VAL A N 1
ATOM 682 C CA . VAL A 1 84 ? 2.015 -5.940 -6.875 1.00 87.06 84 VAL A CA 1
ATOM 683 C C . VAL A 1 84 ? 2.521 -7.141 -6.094 1.00 87.06 84 VAL A C 1
ATOM 685 O O . VAL A 1 84 ? 3.194 -6.970 -5.083 1.00 87.06 84 VAL A O 1
ATOM 688 N N . SER A 1 85 ? 2.235 -8.355 -6.542 1.00 84.94 85 SER A N 1
ATOM 689 C CA . SER A 1 85 ? 2.773 -9.571 -5.923 1.00 84.94 85 SER A CA 1
ATOM 690 C C . SER A 1 85 ? 4.301 -9.692 -6.073 1.00 84.94 85 SER A C 1
ATOM 692 O O . SER A 1 85 ? 4.905 -9.234 -7.045 1.00 84.94 85 SER A O 1
ATOM 694 N N . SER A 1 86 ? 4.967 -10.321 -5.099 1.00 80.94 86 SER A N 1
ATOM 695 C CA . SER A 1 86 ? 6.435 -10.335 -5.021 1.00 80.94 86 SER A CA 1
ATOM 696 C C . SER A 1 86 ? 7.104 -11.191 -6.087 1.00 80.94 86 SER A C 1
ATOM 698 O O . SER A 1 86 ? 8.241 -10.897 -6.441 1.00 80.94 86 SER A O 1
ATOM 700 N N . LYS A 1 87 ? 6.469 -12.265 -6.574 1.00 71.75 87 LYS A N 1
ATOM 701 C CA . LYS A 1 87 ? 7.044 -13.086 -7.657 1.00 71.75 87 LYS A CA 1
ATOM 702 C C . LYS A 1 87 ? 7.258 -12.212 -8.897 1.00 71.75 87 LYS A C 1
ATOM 704 O O . LYS A 1 87 ? 8.328 -12.196 -9.487 1.00 71.75 87 LYS A O 1
ATOM 709 N N . GLU A 1 88 ? 6.280 -11.382 -9.192 1.00 65.62 88 GLU A N 1
ATOM 710 C CA . GLU A 1 88 ? 6.235 -10.518 -10.352 1.00 65.62 88 GLU A CA 1
ATOM 711 C C . GLU A 1 88 ? 7.108 -9.272 -10.163 1.00 65.62 88 GLU A C 1
ATOM 713 O O . GLU A 1 88 ? 7.744 -8.820 -11.113 1.00 65.62 88 GLU A O 1
ATOM 718 N N . ALA A 1 89 ? 7.197 -8.745 -8.936 1.00 68.50 89 ALA A N 1
ATOM 719 C CA . ALA A 1 89 ? 8.153 -7.692 -8.604 1.00 68.50 89 ALA A CA 1
ATOM 720 C C . ALA A 1 89 ? 9.610 -8.172 -8.747 1.00 68.50 89 ALA A C 1
ATOM 722 O O . ALA A 1 89 ? 10.446 -7.413 -9.223 1.00 68.50 89 ALA A O 1
ATOM 723 N N . LYS A 1 90 ? 9.922 -9.426 -8.388 1.00 71.56 90 LYS A N 1
ATOM 724 C CA . LYS A 1 90 ? 11.277 -10.002 -8.516 1.00 71.56 90 LYS A CA 1
ATOM 725 C C . LYS A 1 90 ? 11.736 -10.145 -9.967 1.00 71.56 90 LYS A C 1
ATOM 727 O O . LYS A 1 90 ? 12.913 -9.942 -10.245 1.00 71.56 90 LYS A O 1
ATOM 732 N N . ASP A 1 91 ? 10.816 -10.458 -10.875 1.00 70.06 91 ASP A N 1
ATOM 733 C CA . ASP A 1 91 ? 11.114 -10.648 -12.301 1.00 70.06 91 ASP A CA 1
ATOM 734 C C . ASP A 1 91 ? 11.051 -9.336 -13.115 1.00 70.06 91 ASP A C 1
ATOM 736 O O . ASP A 1 91 ? 11.271 -9.320 -14.336 1.00 70.06 91 ASP A O 1
ATOM 740 N N . ALA A 1 92 ? 10.726 -8.218 -12.459 1.00 71.56 92 ALA A N 1
ATOM 741 C CA . ALA A 1 92 ? 10.650 -6.908 -13.082 1.00 71.56 92 ALA A CA 1
ATOM 742 C C . ALA A 1 92 ? 12.028 -6.240 -13.186 1.00 71.56 92 ALA A C 1
ATOM 744 O O . ALA A 1 92 ? 12.872 -6.333 -12.297 1.00 71.56 92 ALA A O 1
ATOM 745 N N . LEU A 1 93 ? 12.234 -5.492 -14.272 1.00 79.19 93 LEU A N 1
ATOM 746 C CA . LEU A 1 93 ? 13.336 -4.538 -14.347 1.00 79.19 93 LEU A CA 1
ATOM 747 C C . LEU A 1 93 ? 12.975 -3.323 -13.494 1.00 79.19 93 LEU A C 1
ATOM 749 O O . LEU A 1 93 ? 11.912 -2.734 -13.691 1.00 79.19 93 LEU A O 1
ATOM 753 N N . PHE A 1 94 ? 13.857 -2.956 -12.569 1.00 85.06 94 PHE A N 1
ATOM 754 C CA . PHE A 1 94 ? 13.726 -1.731 -11.790 1.00 85.06 94 PHE A CA 1
ATOM 755 C C . PHE A 1 94 ? 14.405 -0.574 -12.512 1.00 85.06 94 PHE A C 1
ATOM 757 O O . PHE A 1 94 ? 15.487 -0.725 -13.085 1.00 85.06 94 PHE A O 1
ATOM 764 N N . VAL A 1 95 ? 13.752 0.580 -12.487 1.00 86.12 95 VAL A N 1
ATOM 765 C CA . VAL A 1 95 ? 14.220 1.818 -13.107 1.00 86.12 95 VAL A CA 1
ATOM 766 C C . VAL A 1 95 ? 14.078 2.961 -12.116 1.00 86.12 95 VAL A C 1
ATOM 768 O O . VAL A 1 95 ? 13.157 2.979 -11.296 1.00 86.12 95 VAL A O 1
ATOM 771 N N . ASP A 1 96 ? 14.976 3.936 -12.205 1.00 92.00 96 ASP A N 1
ATOM 772 C CA . ASP A 1 96 ? 14.904 5.123 -11.362 1.00 92.00 96 ASP A CA 1
ATOM 773 C C . ASP A 1 96 ? 13.788 6.053 -11.844 1.00 92.00 96 ASP A C 1
ATOM 775 O O . ASP A 1 96 ? 13.766 6.508 -12.993 1.00 92.00 96 ASP A O 1
ATOM 779 N N . GLY A 1 97 ? 12.845 6.327 -10.946 1.00 85.12 97 GLY A N 1
ATOM 780 C CA . GLY A 1 97 ? 11.799 7.322 -11.113 1.00 85.12 97 GLY A CA 1
ATOM 781 C C . GLY A 1 97 ? 12.045 8.563 -10.247 1.00 85.12 97 GLY A C 1
ATOM 782 O O . GLY A 1 97 ? 12.920 8.575 -9.380 1.00 85.12 97 GLY A O 1
ATOM 783 N N . PRO A 1 98 ? 11.231 9.620 -10.417 1.00 89.56 98 PRO A N 1
ATOM 784 C CA . PRO A 1 98 ? 11.359 10.859 -9.645 1.00 89.56 98 PRO A CA 1
ATOM 785 C C . PRO A 1 98 ? 11.133 10.688 -8.132 1.00 89.56 98 PRO A C 1
ATOM 787 O O . PRO A 1 98 ? 11.480 11.584 -7.368 1.00 89.56 98 PRO A O 1
ATOM 790 N N . TYR A 1 99 ? 10.552 9.563 -7.702 1.00 91.19 99 TYR A N 1
ATOM 791 C CA . TYR A 1 99 ? 10.238 9.270 -6.299 1.00 91.19 99 TYR A CA 1
ATOM 792 C C . TYR A 1 99 ? 10.965 8.031 -5.755 1.00 91.19 99 TYR A C 1
ATOM 794 O O . TYR A 1 99 ? 10.643 7.573 -4.660 1.00 91.19 99 TYR A O 1
ATOM 802 N N . GLY A 1 100 ? 11.938 7.504 -6.503 1.00 90.06 100 GLY A N 1
ATOM 803 C CA . GLY A 1 100 ? 12.705 6.309 -6.155 1.00 90.06 100 GLY A CA 1
ATOM 804 C C . GLY A 1 100 ? 12.666 5.239 -7.244 1.00 90.06 100 GLY A C 1
ATOM 805 O O . GLY A 1 100 ? 12.025 5.407 -8.284 1.00 90.06 100 GLY A O 1
ATOM 806 N N . SER A 1 101 ? 13.374 4.138 -6.996 1.00 91.00 101 SER A N 1
ATOM 807 C CA . SER A 1 101 ? 13.408 2.997 -7.909 1.00 91.00 101 SER A CA 1
ATOM 808 C C . SER A 1 101 ? 12.096 2.213 -7.851 1.00 91.00 101 SER A C 1
ATOM 810 O O . SER A 1 101 ? 11.595 1.896 -6.767 1.00 91.00 101 SER A O 1
ATOM 812 N N . VAL A 1 102 ? 11.528 1.904 -9.014 1.00 89.50 102 VAL A N 1
ATOM 813 C CA . VAL A 1 102 ? 10.258 1.176 -9.158 1.00 89.50 102 VAL A CA 1
ATOM 814 C C . VAL A 1 102 ? 10.334 0.183 -10.318 1.00 89.50 102 VAL A C 1
ATOM 816 O O . VAL A 1 102 ? 11.180 0.344 -11.199 1.00 89.50 102 VAL A O 1
ATOM 819 N N . PRO A 1 103 ? 9.453 -0.831 -10.368 1.00 84.38 103 PRO A N 1
ATOM 820 C CA . PRO A 1 103 ? 9.290 -1.652 -11.562 1.00 84.38 103 PRO A CA 1
ATOM 821 C C . PRO A 1 103 ? 8.991 -0.791 -12.798 1.00 84.38 103 PRO A C 1
ATOM 823 O O . PRO A 1 103 ? 8.182 0.133 -12.723 1.00 84.38 103 PRO A O 1
ATOM 826 N N . ASP A 1 104 ? 9.594 -1.115 -13.943 1.00 79.56 104 ASP A N 1
ATOM 827 C CA . ASP A 1 104 ? 9.478 -0.347 -15.197 1.00 79.56 104 ASP A CA 1
ATOM 828 C C . ASP A 1 104 ? 8.020 -0.080 -15.613 1.00 79.56 104 ASP A C 1
ATOM 830 O O . ASP A 1 104 ? 7.678 1.012 -16.060 1.00 79.56 104 ASP A O 1
ATOM 834 N N . PHE A 1 105 ? 7.113 -1.028 -15.360 1.00 80.56 105 PHE A N 1
ATOM 835 C CA . PHE A 1 105 ? 5.686 -0.870 -15.660 1.00 80.56 105 PHE A CA 1
ATOM 836 C C . PHE A 1 105 ? 4.951 0.154 -14.769 1.00 80.56 105 PHE A C 1
ATOM 838 O O . PHE A 1 105 ? 3.828 0.527 -15.094 1.00 80.56 105 PHE A O 1
ATOM 845 N N . LEU A 1 106 ? 5.557 0.621 -13.670 1.00 84.31 106 LEU A N 1
ATOM 846 C CA . LEU A 1 106 ? 5.046 1.702 -12.810 1.00 84.31 106 LEU A CA 1
ATOM 847 C C . LEU A 1 106 ? 5.767 3.040 -13.032 1.00 84.31 106 LEU A C 1
ATOM 849 O O . LEU A 1 106 ? 5.440 4.033 -12.379 1.00 84.31 106 LEU A O 1
ATOM 853 N N . LYS A 1 107 ? 6.744 3.096 -13.942 1.00 82.31 107 LYS A N 1
ATOM 854 C CA . LYS A 1 107 ? 7.556 4.293 -14.180 1.00 82.31 107 LYS A CA 1
ATOM 855 C C . LYS A 1 107 ? 6.710 5.507 -14.574 1.00 82.31 107 LYS A C 1
ATOM 857 O O . LYS A 1 107 ? 6.864 6.584 -13.998 1.00 82.31 107 LYS A O 1
ATOM 862 N N . GLU A 1 108 ? 5.806 5.328 -15.536 1.00 82.94 108 GLU A N 1
ATOM 863 C CA . GLU A 1 108 ? 4.949 6.408 -16.051 1.00 82.94 108 GLU A CA 1
ATOM 864 C C . GLU A 1 108 ? 3.846 6.807 -15.056 1.00 82.94 108 GLU A C 1
ATOM 866 O O . GLU A 1 108 ? 3.353 7.931 -15.088 1.00 82.94 108 GLU A O 1
ATOM 871 N N . GLU A 1 109 ? 3.529 5.927 -14.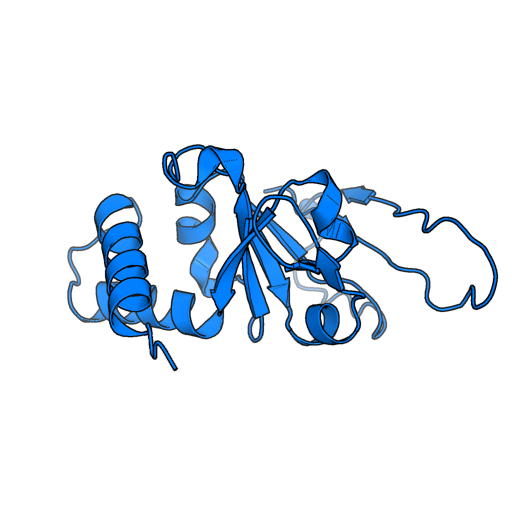103 1.00 84.88 109 GLU A N 1
ATOM 872 C CA . GLU A 1 109 ? 2.576 6.187 -13.017 1.00 84.88 109 GLU A CA 1
ATOM 873 C C . GLU A 1 109 ? 3.172 7.060 -11.900 1.00 84.88 109 GLU A C 1
ATOM 875 O O . GLU A 1 109 ? 2.489 7.389 -10.928 1.00 84.88 109 GLU A O 1
ATOM 880 N N . ARG A 1 110 ? 4.459 7.433 -12.015 1.00 89.75 110 ARG A N 1
ATOM 881 C CA . ARG A 1 110 ? 5.196 8.220 -11.012 1.00 89.75 110 ARG A CA 1
ATOM 882 C C . ARG A 1 110 ? 5.059 7.625 -9.604 1.00 89.75 110 ARG A C 1
ATOM 884 O O . ARG A 1 110 ? 4.951 8.351 -8.613 1.00 89.75 110 ARG A O 1
ATOM 891 N N . ALA A 1 111 ? 5.031 6.300 -9.527 1.00 91.31 111 ALA A N 1
ATOM 892 C CA . ALA A 1 111 ? 4.818 5.582 -8.285 1.00 91.31 111 ALA A CA 1
ATOM 893 C C . ALA A 1 111 ? 6.021 5.716 -7.337 1.00 91.31 111 ALA A C 1
ATOM 895 O O . ALA A 1 111 ? 7.159 5.946 -7.753 1.00 91.31 111 ALA A O 1
ATOM 896 N N . LYS A 1 112 ? 5.759 5.529 -6.047 1.00 93.56 112 LYS A N 1
ATOM 897 C CA . LYS A 1 112 ? 6.739 5.398 -4.973 1.00 93.56 112 LYS A CA 1
ATOM 898 C C . LYS A 1 112 ? 6.452 4.105 -4.215 1.00 93.56 112 LYS A C 1
ATOM 900 O O . LYS A 1 112 ? 5.292 3.792 -3.958 1.00 93.56 112 LYS A O 1
ATOM 905 N N . SER A 1 113 ? 7.496 3.368 -3.840 1.00 92.38 113 SER A N 1
ATOM 906 C CA . SER A 1 113 ? 7.356 2.245 -2.905 1.00 92.38 113 SER A CA 1
ATOM 907 C C . SER A 1 113 ? 6.718 2.717 -1.597 1.00 92.38 113 SER A C 1
ATOM 909 O O . SER A 1 113 ? 7.162 3.718 -1.035 1.00 92.38 113 SER A O 1
ATOM 911 N N . PHE A 1 114 ? 5.707 1.996 -1.116 1.00 93.69 114 PHE A N 1
ATOM 912 C CA . PHE A 1 114 ? 4.977 2.353 0.097 1.00 93.69 114 PHE A CA 1
ATOM 913 C C . PHE A 1 114 ? 5.243 1.366 1.235 1.00 93.69 114 PHE A C 1
ATOM 915 O O . PHE A 1 114 ? 5.936 1.729 2.175 1.00 93.69 114 PHE A O 1
ATOM 922 N N . LEU A 1 115 ? 4.751 0.128 1.140 1.00 94.12 115 LEU A N 1
ATOM 923 C CA . LEU A 1 115 ? 4.870 -0.874 2.207 1.00 94.12 115 LEU A CA 1
ATOM 924 C C . LEU A 1 115 ? 4.762 -2.296 1.633 1.00 94.12 115 LEU A C 1
ATOM 926 O O . LEU A 1 115 ? 4.120 -2.494 0.604 1.00 94.12 115 LEU A O 1
ATOM 930 N N . GLU A 1 116 ? 5.356 -3.296 2.279 1.00 93.81 116 GLU A N 1
ATOM 931 C CA . GLU A 1 116 ? 5.081 -4.707 1.965 1.00 93.81 116 GLU A CA 1
ATOM 932 C C . GLU A 1 116 ? 3.610 -5.059 2.258 1.00 93.81 116 GLU A C 1
ATOM 934 O O . GLU A 1 116 ? 3.024 -4.600 3.238 1.00 93.81 116 GLU A O 1
ATOM 939 N N . THR A 1 117 ? 2.986 -5.878 1.410 1.00 93.56 117 THR A N 1
ATOM 940 C CA . THR A 1 117 ? 1.552 -6.193 1.528 1.00 93.56 117 THR A CA 1
ATOM 941 C C . THR A 1 117 ? 1.232 -7.037 2.758 1.00 93.56 117 THR A C 1
ATOM 943 O O . THR A 1 117 ? 0.181 -6.831 3.356 1.00 93.56 117 THR A O 1
ATOM 946 N N . ALA A 1 118 ? 2.138 -7.937 3.158 1.00 93.50 118 ALA A N 1
ATOM 947 C CA . ALA A 1 118 ? 1.998 -8.730 4.382 1.00 93.50 118 ALA A CA 1
ATOM 948 C C . ALA A 1 118 ? 1.960 -7.822 5.618 1.00 93.50 118 ALA A C 1
ATOM 950 O O . ALA A 1 118 ? 1.009 -7.855 6.386 1.00 93.50 118 ALA A O 1
ATOM 951 N N . THR A 1 119 ? 2.940 -6.924 5.733 1.00 94.81 119 THR A N 1
ATOM 952 C CA . THR A 1 119 ? 3.006 -5.935 6.811 1.00 94.81 119 THR A CA 1
ATOM 953 C C . THR A 1 119 ? 1.785 -5.024 6.827 1.00 94.81 119 THR A C 1
ATOM 955 O O . THR A 1 119 ? 1.258 -4.713 7.890 1.00 94.81 119 THR A O 1
ATOM 958 N N . PHE A 1 120 ? 1.309 -4.597 5.654 1.00 96.19 120 PHE A N 1
ATOM 959 C CA . PHE A 1 120 ? 0.079 -3.820 5.569 1.00 96.19 120 PHE A CA 1
ATOM 960 C C . PHE A 1 120 ? -1.106 -4.586 6.167 1.00 96.19 120 PHE A C 1
ATOM 962 O O . PHE A 1 120 ? -1.782 -4.034 7.029 1.00 96.19 120 PHE A O 1
ATOM 969 N N . GLN A 1 121 ? -1.331 -5.841 5.756 1.00 95.94 121 GLN A N 1
ATOM 970 C CA . GLN A 1 121 ? -2.413 -6.673 6.298 1.00 95.94 121 GLN A CA 1
ATOM 971 C C . GLN A 1 121 ? -2.279 -6.857 7.812 1.00 95.94 121 GLN A C 1
ATOM 973 O O . GLN A 1 121 ? -3.234 -6.569 8.528 1.00 95.94 121 GLN A O 1
ATOM 978 N N . ASP A 1 122 ? -1.084 -7.193 8.303 1.00 95.88 122 ASP A N 1
ATOM 979 C CA . ASP A 1 122 ? -0.823 -7.377 9.735 1.00 95.88 122 ASP A CA 1
ATOM 980 C C . ASP A 1 122 ? -1.167 -6.121 10.555 1.00 95.88 122 ASP A C 1
ATOM 982 O O . ASP A 1 122 ? -1.729 -6.220 11.647 1.00 95.88 122 ASP A O 1
ATOM 986 N N . ILE A 1 123 ? -0.870 -4.921 10.039 1.00 95.75 123 ILE A N 1
ATOM 987 C CA . ILE A 1 123 ? -1.230 -3.657 10.700 1.00 95.75 123 ILE A CA 1
ATOM 988 C C . ILE A 1 123 ? -2.752 -3.496 10.781 1.00 95.75 123 ILE A C 1
ATOM 990 O O . ILE A 1 123 ? -3.263 -3.091 11.831 1.00 95.75 123 ILE A O 1
ATOM 994 N N . ILE A 1 124 ? -3.478 -3.776 9.693 1.00 96.38 124 ILE A N 1
ATOM 995 C CA . ILE A 1 124 ? -4.941 -3.651 9.669 1.00 96.38 124 ILE A CA 1
ATOM 996 C C . ILE A 1 124 ? -5.575 -4.659 10.628 1.00 96.38 124 ILE A C 1
ATOM 998 O O . ILE A 1 124 ? -6.363 -4.260 11.492 1.00 96.38 124 ILE A O 1
ATOM 1002 N N . ASP A 1 125 ? -5.181 -5.926 10.533 1.00 95.62 125 ASP A N 1
ATOM 1003 C CA . ASP A 1 125 ? -5.714 -7.009 11.356 1.00 95.62 125 ASP A CA 1
ATOM 1004 C C . ASP A 1 125 ? -5.426 -6.744 12.837 1.00 95.62 125 ASP A C 1
ATOM 1006 O O . ASP A 1 125 ? -6.343 -6.757 13.660 1.00 95.62 125 ASP A O 1
ATOM 1010 N N . ASN A 1 126 ? -4.198 -6.340 13.183 1.00 95.31 126 ASN A N 1
ATOM 1011 C CA . ASN A 1 126 ? -3.851 -5.977 14.555 1.00 95.31 126 ASN A CA 1
ATOM 1012 C C . ASN A 1 126 ? -4.736 -4.846 15.106 1.00 95.31 126 ASN A C 1
ATOM 1014 O O . ASN A 1 126 ? -5.152 -4.891 16.271 1.00 95.31 126 ASN A O 1
ATOM 1018 N N . LYS A 1 127 ? -5.044 -3.829 14.289 1.00 95.38 127 LYS A N 1
ATOM 1019 C CA . LYS A 1 127 ? -5.920 -2.725 14.698 1.00 95.38 127 LYS A CA 1
ATOM 1020 C C . LYS A 1 127 ? -7.349 -3.188 14.934 1.00 95.38 127 LYS A C 1
ATOM 1022 O O . LYS A 1 127 ? -7.916 -2.794 15.954 1.00 95.38 127 LYS A O 1
ATOM 1027 N N . LEU A 1 128 ? -7.902 -4.010 14.047 1.00 95.69 128 LEU A N 1
ATOM 1028 C CA . LEU A 1 128 ? -9.265 -4.530 14.166 1.00 95.69 128 LEU A CA 1
ATOM 1029 C C . LEU A 1 128 ? -9.406 -5.494 15.355 1.00 95.69 128 LEU A C 1
ATOM 1031 O O . LEU A 1 128 ? -10.344 -5.362 16.140 1.00 95.69 128 LEU A O 1
ATOM 1035 N N . GLU A 1 129 ? -8.448 -6.401 15.553 1.00 95.88 129 GLU A N 1
ATOM 1036 C CA . GLU A 1 129 ? -8.462 -7.379 16.650 1.00 95.88 129 GLU A CA 1
ATOM 1037 C C . GLU A 1 129 ? -8.400 -6.718 18.033 1.00 95.88 129 GLU A C 1
ATOM 1039 O O . GLU A 1 129 ? -9.100 -7.128 18.961 1.00 95.88 129 GLU A O 1
ATOM 1044 N N . ASN A 1 130 ? -7.582 -5.672 18.180 1.00 95.62 130 ASN A N 1
ATOM 1045 C CA . ASN A 1 130 ? -7.389 -4.989 19.462 1.00 95.62 130 ASN A CA 1
ATOM 1046 C C . ASN A 1 130 ? -8.384 -3.844 19.700 1.00 95.62 130 ASN A C 1
ATOM 1048 O O . ASN A 1 130 ? -8.435 -3.298 20.803 1.00 95.62 130 ASN A O 1
ATOM 1052 N N . ASN A 1 131 ? -9.176 -3.469 18.690 1.00 94.38 131 ASN A N 1
ATOM 1053 C CA . ASN A 1 131 ? -10.171 -2.401 18.783 1.00 94.38 131 ASN A CA 1
ATOM 1054 C C . ASN A 1 131 ? -11.474 -2.843 18.094 1.00 94.38 131 ASN A C 1
ATOM 1056 O O . ASN A 1 131 ? -11.762 -2.381 16.994 1.00 94.38 131 ASN A O 1
ATOM 1060 N N . PRO A 1 132 ? -12.298 -3.698 18.728 1.00 91.69 132 PRO A N 1
ATOM 1061 C CA . PRO A 1 132 ? -13.493 -4.276 18.098 1.00 91.69 132 PRO A CA 1
ATOM 1062 C C . PRO A 1 132 ? -14.553 -3.263 17.633 1.00 91.69 132 PRO A C 1
ATOM 1064 O O . PRO A 1 132 ? -15.442 -3.598 16.856 1.00 91.69 132 PRO A O 1
ATOM 1067 N N . GLN A 1 133 ? -14.502 -2.033 18.145 1.00 93.75 133 GLN A N 1
ATOM 1068 C CA . GLN A 1 133 ? -15.359 -0.917 17.746 1.00 93.75 133 GLN A CA 1
ATOM 1069 C C . GLN A 1 133 ? -14.855 -0.163 16.509 1.00 93.75 133 GLN A C 1
ATOM 1071 O O . GLN A 1 133 ? -15.598 0.652 15.967 1.00 93.75 133 GLN A O 1
ATOM 1076 N N . LEU A 1 134 ? -13.597 -0.383 16.116 1.00 94.31 134 LEU A N 1
ATOM 1077 C CA . LEU A 1 134 ? -12.958 0.300 15.002 1.00 94.31 134 LEU A CA 1
ATOM 1078 C C . LEU A 1 134 ? -13.561 -0.195 13.688 1.00 94.31 134 LEU A C 1
ATOM 1080 O O . LEU A 1 134 ? -13.621 -1.396 13.424 1.00 94.31 134 LEU A O 1
ATOM 1084 N N . SER A 1 135 ? -13.991 0.740 12.852 1.00 94.06 135 SER A N 1
ATOM 1085 C CA . SER A 1 135 ? -14.499 0.452 11.513 1.00 94.06 135 SER A CA 1
ATOM 1086 C C . SER A 1 135 ? -13.453 0.792 10.463 1.00 94.06 135 SER A C 1
ATOM 1088 O O . SER A 1 135 ? -12.784 1.815 10.560 1.00 94.06 135 SER A O 1
ATOM 1090 N N . ILE A 1 136 ? -13.396 0.015 9.380 1.00 91.81 136 ILE A N 1
ATOM 1091 C CA . ILE A 1 136 ? -12.526 0.264 8.213 1.00 91.81 136 ILE A CA 1
ATOM 1092 C C . ILE A 1 136 ? -12.762 1.635 7.551 1.00 91.81 136 ILE A C 1
ATOM 1094 O O . ILE A 1 136 ? -11.912 2.127 6.818 1.00 91.81 136 ILE A O 1
ATOM 1098 N N . SER A 1 137 ? -13.905 2.276 7.825 1.00 92.94 137 SER A N 1
ATOM 1099 C CA . SER A 1 137 ? -14.208 3.647 7.396 1.00 92.94 137 SER A CA 1
ATOM 1100 C C . SER A 1 137 ? -13.397 4.714 8.140 1.00 92.94 137 SER A C 1
ATOM 1102 O O . SER A 1 137 ? -13.379 5.871 7.729 1.00 92.94 137 SER A O 1
ATOM 1104 N N . GLU A 1 138 ? -12.750 4.366 9.252 1.00 95.06 138 GLU A N 1
ATOM 1105 C CA . GLU A 1 138 ? -11.883 5.256 10.029 1.00 95.06 138 GLU A CA 1
ATOM 1106 C C . GLU A 1 138 ? -10.477 5.314 9.411 1.00 95.06 138 GLU A C 1
ATOM 1108 O O . GLU A 1 138 ? -9.467 5.051 10.060 1.00 95.06 138 GLU A O 1
ATOM 1113 N N . GLU A 1 139 ? -10.413 5.670 8.125 1.00 94.94 139 GLU A N 1
ATOM 1114 C CA . GLU A 1 139 ? -9.224 5.559 7.266 1.00 94.94 139 GLU A CA 1
ATOM 1115 C C . GLU A 1 139 ? -7.969 6.194 7.878 1.00 94.94 139 GLU A C 1
ATOM 1117 O O . GLU A 1 139 ? -6.883 5.622 7.819 1.00 94.94 139 GLU A O 1
ATOM 1122 N N . ALA A 1 140 ? -8.122 7.356 8.520 1.00 95.38 140 ALA A N 1
ATOM 1123 C CA . ALA A 1 140 ? -7.017 8.072 9.150 1.00 95.38 140 ALA A CA 1
ATOM 1124 C C . ALA A 1 140 ? -6.362 7.271 10.288 1.00 95.38 140 ALA A C 1
ATOM 1126 O O . ALA A 1 140 ? -5.154 7.378 10.483 1.00 95.38 140 ALA A O 1
ATOM 1127 N N . VAL A 1 141 ? -7.124 6.452 11.024 1.00 96.00 141 VAL A N 1
ATOM 1128 C CA . VAL A 1 141 ? -6.582 5.604 12.098 1.00 96.00 141 VAL A CA 1
ATOM 1129 C C . VAL A 1 141 ? -5.632 4.561 11.516 1.00 96.00 141 VAL A C 1
ATOM 1131 O O . VAL A 1 141 ? -4.523 4.390 12.023 1.00 96.00 141 VAL A O 1
ATOM 1134 N N . PHE A 1 142 ? -6.036 3.904 10.429 1.00 96.88 142 PHE A N 1
ATOM 1135 C CA . PHE A 1 142 ? -5.215 2.899 9.755 1.00 96.88 142 PHE A CA 1
ATOM 1136 C C . PHE A 1 142 ? -4.030 3.521 9.022 1.00 96.88 142 PHE A C 1
ATOM 1138 O O . PHE A 1 142 ? -2.918 3.012 9.128 1.00 96.88 142 PHE A O 1
ATOM 1145 N N . TYR A 1 143 ? -4.228 4.650 8.336 1.00 95.31 143 TYR A N 1
ATOM 1146 C CA . TYR A 1 143 ? -3.132 5.340 7.659 1.00 95.31 143 TYR A CA 1
ATOM 1147 C C . TYR A 1 143 ? -2.062 5.801 8.654 1.00 95.31 143 TYR A C 1
ATOM 1149 O O . TYR A 1 143 ? -0.878 5.567 8.438 1.00 95.31 143 TYR A O 1
ATOM 1157 N N . ASN A 1 144 ? -2.467 6.369 9.795 1.00 94.81 144 ASN A N 1
ATOM 1158 C CA . ASN A 1 144 ? -1.531 6.756 10.852 1.00 94.81 144 ASN A CA 1
ATOM 1159 C C . ASN A 1 144 ? -0.815 5.548 11.469 1.00 94.81 144 ASN A C 1
ATOM 1161 O O . ASN A 1 144 ? 0.338 5.669 11.864 1.00 94.81 144 ASN A O 1
ATOM 1165 N N . ALA A 1 145 ? -1.466 4.384 11.547 1.00 95.00 145 ALA A N 1
ATOM 1166 C CA . ALA A 1 145 ? -0.818 3.153 11.997 1.00 95.00 145 ALA A CA 1
ATOM 1167 C C . ALA A 1 145 ? 0.270 2.691 11.017 1.00 95.00 145 ALA A C 1
ATOM 1169 O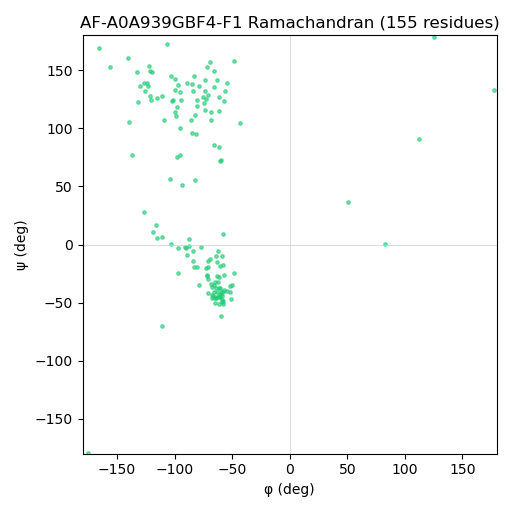 O . ALA A 1 145 ? 1.350 2.296 11.445 1.00 95.00 145 ALA A O 1
ATOM 1170 N N . VAL A 1 146 ? -0.006 2.791 9.715 1.00 94.44 146 VAL A N 1
ATOM 1171 C CA . VAL A 1 146 ? 0.967 2.515 8.653 1.00 94.44 146 VAL A CA 1
ATOM 1172 C C . VAL A 1 146 ? 2.130 3.501 8.698 1.00 94.44 146 VAL A C 1
ATOM 1174 O O . VAL A 1 146 ? 3.277 3.070 8.650 1.00 94.44 146 VAL A O 1
ATOM 1177 N N . LEU A 1 147 ? 1.862 4.803 8.836 1.00 91.75 147 LEU A N 1
ATOM 1178 C CA . LEU A 1 147 ? 2.920 5.805 8.983 1.00 91.75 147 LEU A CA 1
ATOM 1179 C C . LEU A 1 147 ? 3.769 5.555 10.225 1.00 91.75 147 LEU A C 1
ATOM 1181 O O . LEU A 1 147 ? 4.986 5.577 10.127 1.00 91.75 147 LEU A O 1
ATOM 1185 N N . TYR A 1 148 ? 3.138 5.261 11.363 1.00 91.50 148 TYR A N 1
ATOM 1186 C CA . TYR A 1 148 ? 3.858 4.926 12.585 1.00 91.50 148 TYR A CA 1
ATOM 1187 C C . TYR A 1 148 ? 4.761 3.711 12.379 1.00 91.50 148 TYR A C 1
ATOM 1189 O O . TYR A 1 148 ? 5.916 3.745 12.779 1.00 91.50 148 TYR A O 1
ATOM 1197 N N . TYR A 1 149 ? 4.267 2.657 11.720 1.00 90.00 149 TYR A N 1
ATOM 1198 C CA . TYR A 1 149 ? 5.112 1.521 11.371 1.00 90.00 149 TYR A CA 1
ATOM 1199 C C . TYR A 1 149 ? 6.291 1.963 10.499 1.00 90.00 149 TYR A C 1
ATOM 1201 O O . TYR A 1 149 ? 7.414 1.655 10.850 1.00 90.00 149 TYR A O 1
ATOM 1209 N N . LEU A 1 150 ? 6.070 2.732 9.429 1.00 88.19 150 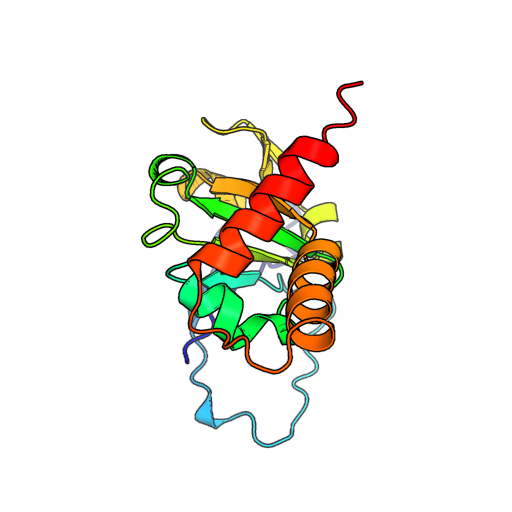LEU A N 1
ATOM 1210 C CA . LEU A 1 150 ? 7.150 3.200 8.548 1.00 88.19 150 LEU A CA 1
ATOM 1211 C C . LEU A 1 150 ? 8.183 4.079 9.274 1.00 88.19 150 LEU A C 1
ATOM 1213 O O . LEU A 1 150 ? 9.367 3.957 9.003 1.00 88.19 150 LEU A O 1
ATOM 1217 N N . GLU A 1 151 ? 7.753 4.932 10.204 1.00 86.19 151 GLU A N 1
ATOM 1218 C CA . GLU A 1 151 ? 8.639 5.782 11.015 1.00 86.19 151 GLU A CA 1
ATOM 1219 C C .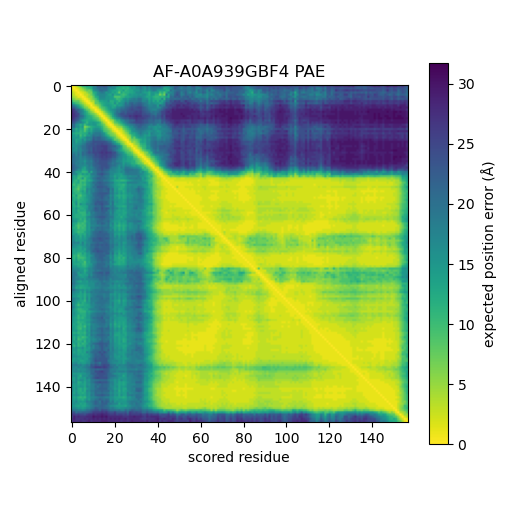 GLU A 1 151 ? 9.434 4.995 12.068 1.00 86.19 151 GLU A C 1
ATOM 1221 O O . GLU A 1 151 ? 10.473 5.461 12.526 1.00 86.19 151 GLU A O 1
ATOM 1226 N N . GLN A 1 152 ? 8.929 3.842 12.520 1.00 82.06 152 GLN A N 1
ATOM 1227 C CA . GLN A 1 152 ? 9.605 2.983 13.503 1.00 82.06 152 GLN A CA 1
ATOM 1228 C C . GLN A 1 152 ? 10.384 1.826 12.856 1.00 82.06 152 GLN A C 1
ATOM 1230 O O . GLN A 1 152 ? 11.315 1.310 13.468 1.00 82.06 152 GLN A O 1
ATOM 1235 N N . ASP A 1 153 ? 9.990 1.414 11.649 1.00 67.50 153 ASP A N 1
ATOM 1236 C CA . ASP A 1 153 ? 10.652 0.430 10.779 1.00 67.50 153 ASP A CA 1
ATOM 1237 C C . ASP A 1 153 ? 11.708 1.084 9.877 1.00 67.50 153 ASP A C 1
ATOM 1239 O O . ASP A 1 153 ? 12.340 0.407 9.067 1.00 67.50 153 ASP A O 1
ATOM 1243 N N . ASP A 1 154 ? 11.959 2.386 10.062 1.00 50.97 154 ASP A N 1
ATOM 1244 C CA . ASP A 1 154 ? 13.258 3.001 9.797 1.00 50.97 154 ASP A CA 1
ATOM 1245 C C . ASP A 1 154 ? 14.304 2.326 10.713 1.00 50.97 154 ASP A C 1
ATOM 1247 O O . ASP A 1 154 ? 14.854 2.895 11.659 1.00 50.97 154 ASP A O 1
ATOM 1251 N N . PHE A 1 155 ? 14.638 1.076 10.385 1.00 48.28 155 PHE A N 1
ATOM 1252 C CA . PHE A 1 155 ? 16.022 0.640 10.370 1.00 48.28 155 PHE A CA 1
ATOM 1253 C C . PHE A 1 155 ? 16.745 1.535 9.348 1.00 48.28 155 PHE A C 1
ATOM 1255 O O . PHE A 1 155 ? 17.035 1.113 8.230 1.00 48.28 155 PHE A O 1
ATOM 1262 N N . GLU A 1 156 ? 16.968 2.805 9.712 1.00 40.94 156 GLU A N 1
ATOM 1263 C CA . GLU A 1 156 ? 18.005 3.641 9.117 1.00 40.94 156 GLU A CA 1
ATOM 1264 C C . GLU A 1 156 ? 19.353 2.960 9.410 1.00 40.94 156 GLU A C 1
ATOM 1266 O O . GLU A 1 156 ? 20.016 3.278 10.395 1.00 40.94 156 GLU A O 1
ATOM 1271 N N . ASP A 1 157 ? 19.726 1.995 8.569 1.00 42.66 157 ASP A N 1
ATOM 1272 C CA . ASP A 1 157 ? 21.107 1.564 8.323 1.00 42.66 157 ASP A CA 1
ATOM 1273 C C . ASP A 1 157 ? 21.375 1.575 6.806 1.00 42.66 157 ASP A C 1
ATOM 1275 O O . ASP A 1 157 ? 20.621 0.920 6.044 1.00 42.66 157 ASP A O 1
#

Solvent-accessible surface area (backbone atoms only — not comparable to full-atom values): 9367 Å² total; per-residue (Å²): 124,82,53,57,40,47,50,60,79,84,83,64,90,76,69,94,73,89,76,77,52,80,49,77,54,77,62,89,72,71,79,84,64,82,78,85,70,70,102,61,60,43,60,43,47,74,28,71,17,48,65,55,44,52,83,41,44,89,75,54,53,70,62,19,38,30,28,32,23,40,94,31,58,90,47,42,78,69,15,39,33,37,38,32,22,40,74,53,57,70,76,42,58,71,40,85,41,101,56,41,69,35,44,54,94,41,49,90,64,45,35,17,80,67,47,48,33,55,62,51,42,51,54,52,51,53,50,41,75,76,31,82,85,63,54,83,85,50,47,67,62,56,51,50,50,52,49,50,47,54,69,67,66,56,72,85,121

Mean predicted aligned error: 11.29 Å